Protein AF-A0A6C7WQW4-F1 (afdb_monomer_lite)

Foldseek 3Di:
DVVCVVCVVVVVVVVVVVVVVVVVVVQVVQFDDDPQKTKGFLDLVSVQVLVVVVPDHDDPVVSVVLNVAWDDDPVFWTWHDDDRMIIIHTFDDDPDDDPVLVVVCVVLVPTPRCSRVCVVSVPDSVPDDD

Structure (mmCIF, N/CA/C/O backbone):
data_AF-A0A6C7WQW4-F1
#
_entry.id   AF-A0A6C7WQW4-F1
#
loop_
_atom_site.group_PDB
_atom_site.id
_atom_site.type_symbol
_atom_site.label_atom_id
_atom_site.label_alt_id
_atom_site.label_comp_id
_atom_site.label_asym_id
_atom_site.label_entity_id
_atom_site.label_seq_id
_atom_site.pdbx_PDB_ins_code
_atom_site.Cartn_x
_atom_site.Cartn_y
_atom_site.Cartn_z
_atom_site.occupancy
_atom_site.B_iso_or_equiv
_atom_site.auth_seq_id
_atom_site.auth_comp_id
_atom_site.auth_asym_id
_atom_site.auth_atom_id
_atom_site.pdbx_PDB_model_num
ATOM 1 N N . ASN A 1 1 ? 28.436 -23.253 -37.143 1.00 58.78 1 ASN A N 1
ATOM 2 C CA . ASN A 1 1 ? 27.157 -22.598 -37.499 1.00 58.78 1 ASN A CA 1
ATOM 3 C C . ASN A 1 1 ? 27.408 -21.195 -38.033 1.00 58.78 1 ASN A C 1
ATOM 5 O O . ASN A 1 1 ? 27.624 -20.296 -37.231 1.00 58.78 1 ASN A O 1
ATOM 9 N N . ALA A 1 2 ? 27.382 -21.016 -39.360 1.00 72.00 2 ALA A N 1
ATOM 10 C CA . ALA A 1 2 ? 27.622 -19.729 -40.039 1.00 72.00 2 ALA A CA 1
ATOM 11 C C . ALA A 1 2 ? 26.620 -18.622 -39.641 1.00 72.00 2 ALA A C 1
ATOM 13 O O . ALA A 1 2 ? 26.972 -17.452 -39.533 1.00 72.00 2 ALA A O 1
ATOM 14 N N . PHE A 1 3 ? 25.391 -19.016 -39.302 1.00 72.75 3 PHE A N 1
ATOM 15 C CA . PHE A 1 3 ? 24.341 -18.117 -38.824 1.00 72.75 3 PHE A CA 1
ATOM 16 C C . PHE A 1 3 ? 24.716 -17.373 -37.529 1.00 72.75 3 PHE A C 1
ATOM 18 O O . PHE A 1 3 ? 24.468 -16.180 -37.385 1.00 72.75 3 PHE A O 1
ATOM 25 N N . VAL A 1 4 ? 25.357 -18.057 -36.576 1.00 72.75 4 VAL A N 1
ATOM 26 C CA . VAL A 1 4 ? 25.723 -17.434 -35.293 1.00 72.75 4 VAL A CA 1
ATOM 27 C C . VAL A 1 4 ? 26.867 -16.441 -35.480 1.00 72.75 4 VAL A C 1
ATOM 29 O O . VAL A 1 4 ? 26.877 -15.421 -34.804 1.00 72.75 4 VAL A O 1
ATOM 32 N N . SER A 1 5 ? 27.798 -16.692 -36.406 1.00 74.38 5 SER A N 1
ATOM 33 C CA . SER A 1 5 ? 28.903 -15.771 -36.697 1.00 74.38 5 SER A CA 1
ATOM 34 C C . SER A 1 5 ? 28.454 -14.508 -37.432 1.00 74.38 5 SER A C 1
ATOM 36 O O . SER A 1 5 ? 28.917 -13.427 -37.083 1.00 74.38 5 SER A O 1
ATOM 38 N N . GLU A 1 6 ? 27.535 -14.617 -38.397 1.00 79.44 6 GLU A N 1
ATOM 39 C CA . GLU A 1 6 ? 27.048 -13.461 -39.168 1.00 79.44 6 GLU A CA 1
ATOM 40 C C . GLU A 1 6 ? 26.085 -12.579 -38.364 1.00 79.44 6 GLU A C 1
ATOM 42 O O . GLU A 1 6 ? 26.148 -11.353 -38.437 1.00 79.44 6 GLU A O 1
ATOM 47 N N . PHE A 1 7 ? 25.230 -13.185 -37.536 1.00 80.12 7 PHE A N 1
ATOM 48 C CA . PHE A 1 7 ? 24.194 -12.468 -36.786 1.00 80.12 7 PHE A CA 1
ATOM 49 C C . PHE A 1 7 ? 24.502 -12.331 -35.289 1.00 80.12 7 PHE A C 1
ATOM 51 O O . PHE A 1 7 ? 23.627 -11.943 -34.514 1.00 80.12 7 PHE A O 1
ATOM 58 N N . HIS A 1 8 ? 25.745 -12.598 -34.866 1.00 79.19 8 HIS A N 1
ATOM 59 C CA . HIS A 1 8 ? 26.187 -12.583 -33.464 1.00 79.19 8 HIS A CA 1
ATOM 60 C C . HIS A 1 8 ? 25.728 -11.331 -32.694 1.00 79.19 8 HIS A C 1
ATOM 62 O O . HIS A 1 8 ? 25.200 -11.436 -31.585 1.00 79.19 8 HIS A O 1
ATOM 68 N N . GLN A 1 9 ? 25.892 -10.137 -33.278 1.00 78.62 9 GLN A N 1
ATOM 69 C CA . GLN A 1 9 ? 25.495 -8.884 -32.624 1.00 78.62 9 GLN A CA 1
ATOM 70 C C . GLN A 1 9 ? 23.976 -8.754 -32.459 1.00 78.62 9 GLN A C 1
ATOM 72 O O . GLN A 1 9 ? 23.519 -8.302 -31.407 1.00 78.62 9 GLN A O 1
ATOM 77 N N . GLY A 1 10 ? 23.203 -9.149 -33.474 1.00 81.00 10 GLY A N 1
ATOM 78 C CA . GLY A 1 10 ? 21.740 -9.135 -33.424 1.00 81.00 10 GLY A CA 1
ATOM 79 C C . GLY A 1 10 ? 21.214 -10.129 -32.394 1.00 81.00 10 GLY A C 1
ATOM 80 O O . GLY A 1 10 ? 20.424 -9.758 -31.531 1.00 81.00 10 GLY A O 1
ATOM 81 N N . LEU A 1 11 ? 21.755 -11.352 -32.404 1.00 82.19 11 LEU A N 1
ATOM 82 C CA . LEU A 1 11 ? 21.434 -12.395 -31.433 1.00 82.19 11 LEU A CA 1
ATOM 83 C C . LEU A 1 11 ? 21.717 -11.929 -30.005 1.00 82.19 11 LEU A C 1
ATOM 85 O O . LEU A 1 11 ? 20.838 -12.024 -29.154 1.00 82.19 11 LEU A O 1
ATOM 89 N N . LYS A 1 12 ? 22.896 -11.351 -29.741 1.00 84.12 12 LYS A N 1
ATOM 90 C CA . LYS A 1 12 ? 23.243 -10.835 -28.409 1.00 84.12 12 LYS A CA 1
ATOM 91 C C . LYS A 1 12 ? 22.220 -9.812 -27.909 1.00 84.12 12 LYS A C 1
ATOM 93 O O . LYS A 1 12 ? 21.796 -9.907 -26.763 1.00 84.12 12 LYS A O 1
ATOM 98 N N . ARG A 1 13 ? 21.783 -8.879 -28.763 1.00 86.38 13 ARG A N 1
ATOM 99 C CA . ARG A 1 13 ? 20.758 -7.881 -28.407 1.00 86.38 13 ARG A CA 1
ATOM 100 C C . ARG A 1 13 ? 19.404 -8.527 -28.134 1.00 86.38 13 ARG A C 1
ATOM 102 O O . ARG A 1 13 ? 18.801 -8.230 -27.111 1.00 86.38 13 ARG A O 1
ATOM 109 N N . SER A 1 14 ? 18.955 -9.441 -28.991 1.00 86.19 14 SER A N 1
ATOM 110 C CA . SER A 1 14 ? 17.704 -10.178 -28.783 1.00 86.19 14 SER A CA 1
ATOM 111 C C . SER A 1 14 ? 17.713 -10.968 -27.473 1.00 86.19 14 SER A C 1
ATOM 113 O O . SER A 1 14 ? 16.741 -10.909 -26.728 1.00 86.19 14 SER A O 1
ATOM 115 N N . PHE A 1 15 ? 18.818 -11.644 -27.141 1.00 84.88 15 PHE A N 1
ATOM 116 C CA . PHE A 1 15 ? 18.961 -12.334 -25.858 1.00 84.88 15 PHE A CA 1
ATOM 117 C C . PHE A 1 15 ? 18.984 -11.364 -24.670 1.00 84.88 15 PHE A C 1
ATOM 119 O O . PHE A 1 15 ? 18.363 -11.664 -23.655 1.00 84.88 15 PHE A O 1
ATOM 126 N N . SER A 1 16 ? 19.626 -10.196 -24.789 1.00 86.69 16 SER A N 1
ATOM 127 C CA . SER A 1 16 ? 19.563 -9.155 -23.752 1.00 86.69 16 SER A CA 1
ATOM 128 C C . SER A 1 16 ? 18.135 -8.653 -23.529 1.00 86.69 16 SER A C 1
ATOM 130 O O . SER A 1 16 ? 17.705 -8.573 -22.384 1.00 86.69 16 SER A O 1
ATOM 132 N N . TYR A 1 17 ? 17.372 -8.396 -24.595 1.00 84.75 17 TYR A N 1
ATOM 133 C CA . TYR A 1 17 ? 15.972 -7.982 -24.474 1.00 84.75 17 TYR A CA 1
ATOM 134 C C . TYR A 1 17 ? 15.091 -9.069 -23.858 1.00 84.75 17 TYR A C 1
ATOM 136 O O . TYR A 1 17 ? 14.274 -8.768 -22.995 1.00 84.75 17 TYR A O 1
ATOM 144 N N . LEU A 1 18 ? 15.286 -10.334 -24.241 1.00 84.12 18 LEU A N 1
ATOM 145 C CA . LEU A 1 18 ? 14.569 -11.457 -23.633 1.00 84.12 18 LEU A CA 1
ATOM 146 C C . LEU A 1 18 ? 14.906 -11.620 -22.147 1.00 84.12 18 LEU A C 1
ATOM 148 O O . LEU A 1 18 ? 14.036 -12.000 -21.369 1.00 84.12 18 LEU A O 1
ATOM 152 N N . ASP A 1 19 ? 16.145 -11.338 -21.741 1.00 82.00 19 ASP A N 1
ATOM 153 C CA . ASP A 1 19 ? 16.559 -11.402 -20.337 1.00 82.00 19 ASP A CA 1
ATOM 154 C C . ASP A 1 19 ? 15.999 -10.225 -19.519 1.00 82.00 19 ASP A C 1
ATOM 156 O O . ASP A 1 19 ? 15.543 -10.404 -18.390 1.00 82.00 19 ASP A O 1
ATOM 160 N N . GLU A 1 20 ? 15.954 -9.023 -20.097 1.00 80.62 20 GLU A N 1
ATOM 161 C CA . GLU A 1 20 ? 15.279 -7.866 -19.500 1.00 80.62 20 GLU A CA 1
ATOM 162 C C . GLU A 1 20 ? 13.771 -8.088 -19.360 1.00 80.62 20 GLU A C 1
ATOM 164 O O . GLU A 1 20 ? 13.204 -7.808 -18.304 1.00 80.62 20 GLU A O 1
ATOM 169 N N . ASP A 1 21 ? 13.118 -8.617 -20.392 1.00 74.25 21 ASP A N 1
ATOM 170 C CA . ASP A 1 21 ? 11.687 -8.910 -20.349 1.00 74.25 21 ASP A CA 1
ATOM 171 C C . ASP A 1 21 ? 11.370 -10.059 -19.397 1.00 74.25 21 ASP A C 1
ATOM 173 O O . ASP A 1 21 ? 10.393 -9.975 -18.653 1.00 74.25 21 ASP A O 1
ATOM 177 N N . ARG A 1 22 ? 12.226 -11.085 -19.324 1.00 72.00 22 ARG A N 1
ATOM 178 C CA . ARG A 1 22 ? 12.122 -12.143 -18.312 1.00 72.00 22 ARG A CA 1
ATOM 179 C C . ARG A 1 22 ? 12.196 -11.563 -16.898 1.00 72.00 22 ARG A C 1
ATOM 181 O O . ARG A 1 22 ? 11.363 -11.910 -16.067 1.00 72.00 22 ARG A O 1
ATOM 188 N N . LYS A 1 23 ? 13.157 -10.676 -16.616 1.00 68.56 23 LYS A N 1
ATOM 189 C CA . LYS A 1 23 ? 13.285 -10.021 -15.298 1.00 68.56 23 LYS A CA 1
ATOM 190 C C . LYS A 1 23 ? 12.048 -9.199 -14.959 1.00 68.56 23 LYS A C 1
ATOM 192 O O . LYS A 1 23 ? 11.507 -9.354 -13.870 1.00 68.56 23 LYS A O 1
ATOM 197 N N . LYS A 1 24 ? 11.551 -8.409 -15.917 1.00 64.12 24 LYS A N 1
ATOM 198 C CA . LYS A 1 24 ? 10.294 -7.673 -15.751 1.00 64.12 24 LYS A CA 1
ATOM 199 C C . LYS A 1 24 ? 9.155 -8.629 -15.430 1.00 64.12 24 LYS A C 1
ATOM 201 O O . LYS A 1 24 ? 8.449 -8.346 -14.482 1.00 64.12 24 LYS A O 1
ATOM 206 N N . LEU A 1 25 ? 8.999 -9.741 -16.162 1.00 62.28 25 LEU A N 1
ATOM 207 C CA . LEU A 1 25 ? 7.971 -10.774 -15.943 1.00 62.28 25 LEU A CA 1
ATOM 208 C C . LEU A 1 25 ? 8.001 -11.360 -14.522 1.00 62.28 25 LEU A C 1
ATOM 210 O O . LEU A 1 25 ? 6.949 -11.448 -13.895 1.00 62.28 25 LEU A O 1
ATOM 214 N N . TYR A 1 26 ? 9.181 -11.670 -13.979 1.00 58.94 26 TYR A N 1
ATOM 215 C CA . TYR A 1 26 ? 9.318 -12.110 -12.582 1.00 58.94 26 TYR A CA 1
ATOM 216 C C . TYR A 1 26 ? 8.900 -11.035 -11.571 1.00 58.94 26 TYR A C 1
ATOM 218 O O . TYR A 1 26 ? 8.336 -11.365 -10.529 1.00 58.94 26 TYR A O 1
ATOM 226 N N . ASP A 1 27 ? 9.076 -9.749 -11.890 1.00 56.88 27 ASP A N 1
ATOM 227 C CA . ASP A 1 27 ? 8.549 -8.672 -11.051 1.00 56.88 27 ASP A CA 1
ATOM 228 C C . ASP A 1 27 ? 7.006 -8.677 -10.992 1.00 56.88 27 ASP A C 1
ATOM 230 O O . ASP A 1 27 ? 6.431 -8.244 -9.991 1.00 56.88 27 ASP A O 1
ATOM 234 N N . PHE A 1 28 ? 6.301 -9.219 -12.001 1.00 53.72 28 PHE A N 1
ATOM 235 C CA . PHE A 1 28 ? 4.831 -9.292 -11.994 1.00 53.72 28 PHE A CA 1
ATOM 236 C C . PHE A 1 28 ? 4.278 -10.289 -10.968 1.00 53.72 28 PHE A C 1
ATOM 238 O O . PHE A 1 28 ? 3.167 -10.050 -10.493 1.00 53.72 28 PHE A O 1
ATOM 245 N N . GLU A 1 29 ? 5.017 -11.347 -10.613 1.00 61.09 29 GLU A N 1
ATOM 246 C CA . GLU A 1 29 ? 4.612 -12.333 -9.592 1.00 61.09 29 GLU A CA 1
ATOM 247 C C . GLU A 1 29 ? 4.812 -11.830 -8.153 1.00 61.09 29 GLU A C 1
ATOM 249 O O . GLU A 1 29 ? 4.351 -12.448 -7.194 1.00 61.09 29 GLU A 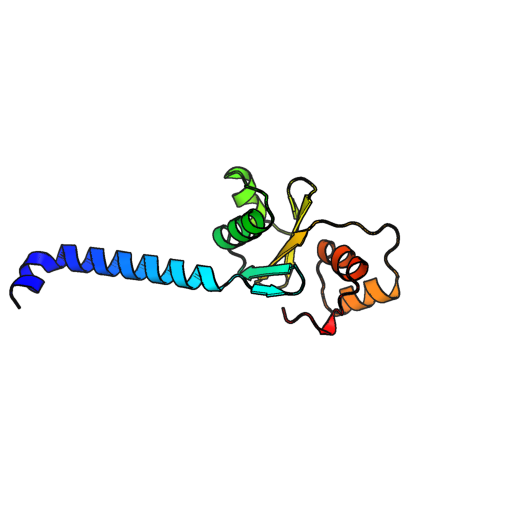O 1
ATOM 254 N N . ASN A 1 30 ? 5.454 -10.673 -7.976 1.00 75.44 30 ASN A N 1
ATOM 255 C CA . ASN A 1 30 ? 5.805 -10.156 -6.656 1.00 75.44 30 ASN A CA 1
ATOM 256 C C . ASN A 1 30 ? 4.673 -9.393 -5.944 1.00 75.44 30 ASN A C 1
ATOM 258 O O . ASN A 1 30 ? 4.892 -8.908 -4.833 1.00 75.44 30 ASN A O 1
ATOM 262 N N . ILE A 1 31 ? 3.483 -9.262 -6.546 1.00 87.19 31 ILE A N 1
ATOM 263 C CA . ILE A 1 31 ? 2.315 -8.669 -5.874 1.00 87.19 31 ILE A CA 1
ATOM 264 C C . ILE A 1 31 ? 1.451 -9.791 -5.295 1.00 87.19 31 ILE A C 1
ATOM 266 O O . ILE A 1 31 ? 0.804 -10.530 -6.033 1.00 87.19 31 ILE A O 1
ATOM 270 N N . LYS A 1 32 ? 1.416 -9.892 -3.967 1.00 88.62 32 LYS A N 1
ATOM 271 C CA . LYS A 1 32 ? 0.564 -10.824 -3.219 1.00 88.62 32 LYS A CA 1
ATOM 272 C C . LYS A 1 32 ? -0.681 -10.103 -2.728 1.00 88.62 32 LYS A C 1
ATOM 274 O O . LYS A 1 32 ? -0.580 -8.979 -2.248 1.00 88.62 32 LYS A O 1
ATOM 279 N N . GLU A 1 33 ? -1.837 -10.751 -2.795 1.00 89.94 33 GLU A N 1
ATOM 280 C CA . GLU A 1 33 ? -3.065 -10.242 -2.183 1.00 89.94 33 GLU A CA 1
ATOM 281 C C . GLU A 1 33 ? -3.437 -11.085 -0.964 1.00 89.94 33 GLU A C 1
ATOM 283 O O . GLU A 1 33 ? -3.591 -12.301 -1.068 1.00 89.94 33 GLU A O 1
ATOM 288 N N . ILE A 1 34 ? -3.573 -10.443 0.197 1.00 87.81 34 ILE A N 1
ATOM 289 C CA . ILE A 1 34 ? -3.987 -11.089 1.446 1.00 87.81 34 ILE A CA 1
ATOM 290 C C . ILE A 1 34 ? -5.062 -10.221 2.088 1.00 87.81 34 ILE A C 1
ATOM 292 O O . ILE A 1 34 ? -4.784 -9.096 2.489 1.00 87.81 34 ILE A O 1
ATOM 296 N N . GLN A 1 35 ? -6.289 -10.742 2.191 1.00 87.31 35 GLN A N 1
ATOM 297 C CA . GLN A 1 35 ? -7.411 -10.068 2.867 1.00 87.31 35 GLN A CA 1
ATOM 298 C C . GLN A 1 35 ? -7.624 -8.617 2.386 1.00 87.31 35 GLN A C 1
ATOM 300 O O . GLN A 1 35 ? -7.807 -7.699 3.178 1.00 87.31 35 GLN A O 1
ATOM 305 N N . GLY A 1 36 ? -7.533 -8.400 1.069 1.00 87.50 36 GLY A N 1
ATOM 306 C CA . GLY A 1 36 ? -7.688 -7.082 0.449 1.00 87.50 36 GLY A CA 1
ATOM 307 C C . GLY A 1 36 ? -6.447 -6.182 0.507 1.00 87.50 36 GLY A C 1
ATOM 308 O O . GLY A 1 36 ? -6.467 -5.101 -0.087 1.00 87.50 36 GLY A O 1
ATOM 309 N N . LEU A 1 37 ? -5.358 -6.619 1.143 1.00 92.31 37 LEU A N 1
ATOM 310 C CA . LEU A 1 37 ? -4.062 -5.942 1.146 1.00 92.31 37 LEU A CA 1
ATOM 311 C C . LEU A 1 37 ? -3.221 -6.420 -0.038 1.00 92.31 37 LEU A C 1
ATOM 313 O O . LEU A 1 37 ? -2.939 -7.612 -0.150 1.00 92.31 37 LEU A O 1
ATOM 317 N N . LEU A 1 38 ? -2.772 -5.497 -0.888 1.00 93.12 38 LEU A N 1
ATOM 318 C CA . LEU A 1 38 ? -1.792 -5.795 -1.930 1.00 93.12 38 LEU A CA 1
ATOM 319 C C . LEU A 1 38 ? -0.389 -5.533 -1.391 1.00 93.12 38 LEU A C 1
ATOM 321 O O . LEU A 1 38 ? -0.040 -4.395 -1.082 1.00 93.12 38 LEU A O 1
ATOM 325 N N . ILE A 1 39 ? 0.412 -6.583 -1.286 1.00 91.88 39 ILE A N 1
ATOM 326 C CA . ILE A 1 39 ? 1.762 -6.562 -0.733 1.00 91.88 39 ILE A CA 1
ATOM 327 C C . ILE A 1 39 ? 2.747 -6.774 -1.871 1.00 91.88 39 ILE A C 1
ATOM 329 O O . ILE A 1 39 ? 2.637 -7.735 -2.628 1.00 91.88 39 ILE A O 1
ATOM 333 N N . CYS A 1 40 ? 3.725 -5.888 -1.988 1.00 90.88 40 CYS A N 1
ATOM 334 C CA . CYS A 1 40 ? 4.786 -6.007 -2.978 1.00 90.88 40 CYS A CA 1
ATOM 335 C C . CYS A 1 40 ? 6.111 -5.468 -2.428 1.00 90.88 40 CYS A C 1
ATOM 337 O O . CYS A 1 40 ? 6.108 -4.733 -1.441 1.00 90.88 40 CYS A O 1
ATOM 339 N N . PRO A 1 41 ? 7.259 -5.808 -3.031 1.00 89.50 41 PRO A N 1
ATOM 340 C CA . PRO A 1 41 ? 8.529 -5.169 -2.712 1.00 89.50 41 PRO A CA 1
ATOM 341 C C . PRO A 1 41 ? 8.460 -3.646 -2.868 1.00 89.50 41 PRO A C 1
ATOM 343 O O . PRO A 1 41 ? 7.699 -3.129 -3.691 1.00 89.50 41 PRO A O 1
ATOM 346 N N . LYS A 1 42 ? 9.299 -2.919 -2.121 1.00 89.00 42 LYS A N 1
ATOM 347 C CA . LYS A 1 42 ? 9.453 -1.462 -2.241 1.00 89.00 42 LYS A CA 1
ATOM 348 C C . LYS A 1 42 ? 10.067 -1.067 -3.594 1.00 89.00 42 LYS A C 1
ATOM 350 O O . LYS A 1 42 ? 11.243 -0.739 -3.706 1.00 89.00 42 LYS A O 1
ATOM 355 N N . ASN A 1 43 ? 9.243 -1.078 -4.636 1.00 88.06 43 ASN A N 1
ATOM 356 C CA . ASN A 1 43 ? 9.600 -0.730 -6.006 1.00 88.06 43 ASN A CA 1
ATOM 357 C C . ASN A 1 43 ? 8.514 0.175 -6.601 1.00 88.06 43 ASN A C 1
ATOM 359 O O . ASN A 1 43 ? 7.332 -0.160 -6.557 1.00 88.06 43 ASN A O 1
ATOM 363 N N . GLU A 1 44 ? 8.908 1.310 -7.185 1.00 89.56 44 GLU A N 1
ATOM 364 C CA . GLU A 1 44 ? 7.982 2.304 -7.748 1.00 89.56 44 GLU A CA 1
ATOM 365 C C . GLU A 1 44 ? 6.969 1.686 -8.723 1.00 89.56 44 GLU A C 1
ATOM 367 O O . GLU A 1 44 ? 5.773 1.968 -8.639 1.00 89.56 44 GLU A O 1
ATOM 372 N N . SER A 1 45 ? 7.431 0.815 -9.624 1.00 87.38 45 SER A N 1
ATOM 373 C CA . SER A 1 45 ? 6.594 0.224 -10.672 1.00 87.38 45 SER A CA 1
ATOM 374 C C . SER A 1 45 ? 5.57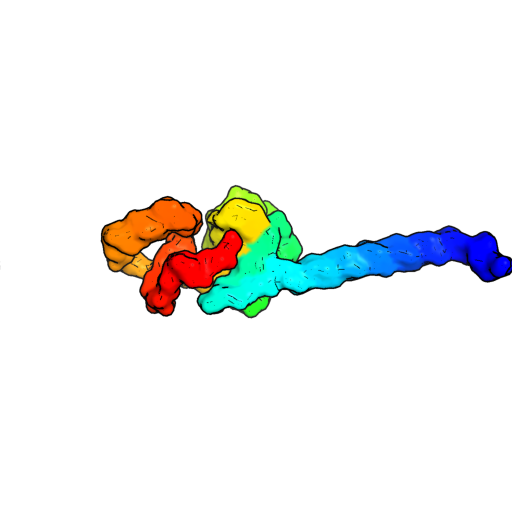0 -0.753 -10.101 1.00 87.38 45 SER A C 1
ATOM 376 O O . SER A 1 45 ? 4.409 -0.743 -10.518 1.00 87.38 45 SER A O 1
ATOM 378 N N . LEU A 1 46 ? 5.974 -1.563 -9.117 1.00 89.62 46 LEU A N 1
ATOM 379 C CA . LEU A 1 46 ? 5.084 -2.521 -8.455 1.00 89.62 46 LEU A CA 1
ATOM 380 C C . LEU A 1 46 ? 4.041 -1.818 -7.600 1.00 89.62 46 LEU A C 1
ATOM 382 O O . LEU A 1 46 ? 2.859 -2.141 -7.691 1.00 89.62 46 LEU A O 1
ATOM 386 N N . ILE A 1 47 ? 4.452 -0.795 -6.853 1.00 91.62 47 ILE A N 1
ATOM 387 C CA . ILE A 1 47 ? 3.544 0.001 -6.028 1.00 91.62 47 ILE A CA 1
ATOM 388 C C . ILE A 1 47 ? 2.542 0.740 -6.911 1.00 91.62 47 ILE A C 1
ATOM 390 O O . ILE A 1 47 ? 1.339 0.661 -6.676 1.00 91.62 47 ILE A O 1
ATOM 394 N N . ALA A 1 48 ? 3.006 1.416 -7.967 1.00 91.06 48 ALA A N 1
ATOM 395 C CA . ALA A 1 48 ? 2.119 2.111 -8.896 1.00 91.06 48 ALA A CA 1
ATOM 396 C C . ALA A 1 48 ? 1.115 1.151 -9.552 1.00 91.06 48 ALA A C 1
ATOM 398 O O . ALA A 1 48 ? -0.037 1.520 -9.787 1.00 91.06 48 ALA A O 1
ATOM 399 N N . ARG A 1 49 ? 1.527 -0.093 -9.816 1.00 89.31 49 ARG A N 1
ATOM 400 C CA . ARG A 1 49 ? 0.641 -1.136 -10.330 1.00 89.31 49 ARG A CA 1
ATOM 401 C C . ARG A 1 49 ? -0.356 -1.627 -9.281 1.00 89.31 49 ARG A C 1
ATOM 403 O O . ARG A 1 49 ? -1.531 -1.731 -9.614 1.00 89.31 49 ARG A O 1
ATOM 410 N N . ALA A 1 50 ? 0.065 -1.872 -8.043 1.00 92.12 50 ALA A N 1
ATOM 411 C CA . ALA A 1 50 ? -0.832 -2.247 -6.949 1.00 92.12 50 ALA A CA 1
ATOM 412 C C . ALA A 1 50 ? -1.898 -1.161 -6.701 1.00 92.12 50 ALA A C 1
ATOM 414 O O . ALA A 1 50 ? -3.086 -1.455 -6.596 1.00 92.12 50 ALA A O 1
ATOM 415 N N . VAL A 1 51 ? -1.502 0.114 -6.726 1.00 92.75 51 VAL A N 1
ATOM 416 C CA . VAL A 1 51 ? -2.430 1.255 -6.638 1.00 92.75 51 VAL A CA 1
ATOM 417 C C . VAL A 1 51 ? -3.396 1.283 -7.829 1.00 92.75 51 VAL A C 1
ATOM 419 O O . VAL A 1 51 ? -4.597 1.491 -7.648 1.00 92.75 51 VAL A O 1
ATOM 422 N N . LYS A 1 52 ? -2.905 0.989 -9.041 1.00 91.81 52 LYS A N 1
ATOM 423 C CA . LYS A 1 52 ? -3.747 0.859 -10.239 1.00 91.81 52 LYS A CA 1
ATOM 424 C C . LYS A 1 52 ? -4.756 -0.286 -10.120 1.00 91.81 52 LYS A C 1
ATOM 426 O O . LYS A 1 52 ? -5.896 -0.110 -10.538 1.00 91.81 52 LYS A O 1
ATOM 431 N N . MET A 1 53 ? -4.371 -1.425 -9.541 1.00 90.31 53 MET A N 1
ATOM 432 C CA . MET A 1 53 ? -5.277 -2.557 -9.291 1.00 90.31 53 MET A CA 1
ATOM 433 C C . MET A 1 53 ? -6.406 -2.188 -8.321 1.00 90.31 53 MET A C 1
ATOM 435 O O . MET A 1 53 ? -7.525 -2.653 -8.494 1.00 90.31 53 MET A O 1
ATOM 439 N N . LYS A 1 54 ? -6.146 -1.287 -7.365 1.00 89.50 54 LYS A N 1
ATOM 440 C CA . LYS A 1 54 ? -7.161 -0.695 -6.475 1.00 89.50 54 LYS A CA 1
ATOM 441 C C . LYS A 1 54 ? -7.941 0.475 -7.101 1.00 89.50 54 LYS A C 1
ATOM 443 O O . LYS A 1 54 ? -8.721 1.128 -6.417 1.00 89.50 54 LYS A O 1
ATOM 448 N N . GLY A 1 55 ? -7.760 0.744 -8.397 1.00 89.44 55 GLY A N 1
ATOM 449 C CA . GLY A 1 55 ? -8.601 1.674 -9.156 1.00 89.44 55 GLY A CA 1
ATOM 450 C C . GLY A 1 55 ? -8.122 3.128 -9.209 1.00 89.44 55 GLY A C 1
ATOM 451 O O . GLY A 1 55 ? -8.892 3.992 -9.627 1.00 89.44 55 GLY A O 1
ATOM 452 N N . LEU A 1 56 ? -6.872 3.430 -8.832 1.00 90.25 56 LEU A N 1
ATOM 453 C CA . LEU A 1 56 ? -6.306 4.781 -8.955 1.00 90.25 56 LEU A CA 1
ATOM 454 C C . LEU A 1 56 ? -5.105 4.806 -9.900 1.00 90.25 56 LEU A C 1
ATOM 456 O O . LEU A 1 56 ? -4.136 4.069 -9.733 1.00 90.25 56 LEU A O 1
ATOM 460 N N . LEU A 1 57 ? -5.132 5.713 -10.875 1.00 90.31 57 LEU A N 1
ATOM 461 C CA . LEU A 1 57 ? -3.997 5.947 -11.760 1.00 90.31 57 LEU A CA 1
ATOM 462 C C . LEU A 1 57 ? -3.152 7.116 -11.245 1.00 90.31 57 LEU A C 1
ATOM 464 O O . LEU A 1 57 ? -3.646 8.232 -11.108 1.00 90.31 57 LEU A O 1
ATOM 468 N N . LEU A 1 58 ? -1.870 6.857 -10.989 1.00 88.12 58 LEU A N 1
ATOM 469 C CA . LEU A 1 58 ? -0.927 7.866 -10.503 1.00 88.12 58 LEU A CA 1
ATOM 470 C C . LEU A 1 58 ? -0.228 8.606 -11.642 1.00 88.12 58 LEU A C 1
ATOM 472 O O . LEU A 1 58 ? 0.232 7.981 -12.607 1.00 88.12 58 LEU A O 1
ATOM 476 N N . SER A 1 59 ? -0.068 9.919 -11.470 1.00 86.88 59 SER A N 1
ATOM 477 C CA . SER A 1 59 ? 0.783 10.752 -12.321 1.00 86.88 59 SER A CA 1
ATOM 478 C C . SER A 1 59 ? 2.267 10.470 -12.074 1.00 86.88 59 SER A C 1
ATOM 480 O O . SER A 1 59 ? 2.663 9.977 -11.016 1.00 86.88 59 SER A O 1
ATOM 482 N N . THR A 1 60 ? 3.123 10.825 -13.032 1.00 84.50 60 THR A N 1
ATOM 483 C CA . THR A 1 60 ? 4.580 10.651 -12.911 1.00 84.50 60 THR A CA 1
ATOM 484 C C . THR A 1 60 ? 5.161 11.366 -11.688 1.00 84.50 60 THR A C 1
ATOM 486 O O . THR A 1 60 ? 6.072 10.848 -11.049 1.00 84.50 60 THR A O 1
ATOM 489 N N . ALA A 1 61 ? 4.620 12.534 -11.331 1.00 85.06 61 ALA A N 1
ATOM 490 C CA . ALA A 1 61 ? 5.050 13.264 -10.141 1.00 85.06 61 ALA A CA 1
ATOM 491 C C . ALA A 1 61 ? 4.707 12.492 -8.857 1.00 85.06 61 ALA A C 1
ATOM 493 O O . ALA A 1 61 ? 5.577 12.305 -8.012 1.00 85.06 61 ALA A O 1
ATOM 494 N N . GLN A 1 62 ? 3.482 11.963 -8.757 1.00 86.06 62 GLN A N 1
ATOM 495 C CA . GLN A 1 62 ? 3.027 11.189 -7.597 1.00 86.06 62 GLN A CA 1
ATOM 496 C C . GLN A 1 62 ? 3.824 9.896 -7.416 1.00 86.06 62 GLN A C 1
ATOM 498 O O . GLN A 1 62 ? 4.112 9.509 -6.287 1.00 86.06 62 GLN A O 1
ATOM 503 N N . ARG A 1 63 ? 4.231 9.241 -8.512 1.00 87.00 63 ARG A N 1
ATOM 504 C CA . ARG A 1 63 ? 5.029 8.009 -8.431 1.00 87.00 63 ARG A CA 1
ATOM 505 C C . ARG A 1 63 ? 6.367 8.211 -7.725 1.00 87.00 63 ARG A C 1
ATOM 507 O O . ARG A 1 63 ? 6.723 7.405 -6.871 1.00 87.00 63 ARG A O 1
ATOM 514 N N . LYS A 1 64 ? 7.050 9.327 -7.997 1.00 83.06 64 LYS A N 1
ATOM 515 C CA . LYS A 1 64 ? 8.300 9.685 -7.306 1.00 83.06 64 LYS A CA 1
ATOM 516 C C . LYS A 1 64 ? 8.101 9.914 -5.809 1.00 83.06 64 LYS A C 1
ATOM 518 O O . LYS A 1 64 ? 9.035 9.742 -5.030 1.00 83.06 64 LYS A O 1
ATOM 523 N N . GLU A 1 65 ? 6.904 10.320 -5.398 1.00 84.56 65 GLU A N 1
ATOM 524 C CA . GLU A 1 65 ? 6.590 10.548 -3.989 1.00 84.56 65 GLU A CA 1
ATOM 525 C C . GLU A 1 65 ? 6.262 9.267 -3.230 1.00 84.56 65 GLU A C 1
ATOM 527 O O . GLU A 1 65 ? 6.518 9.225 -2.029 1.00 84.56 65 GLU A O 1
ATOM 532 N N . LEU A 1 66 ? 5.798 8.213 -3.914 1.00 85.62 66 LEU A N 1
ATOM 533 C CA . LEU A 1 66 ? 5.465 6.932 -3.281 1.00 85.62 66 LEU A CA 1
ATOM 534 C C . LEU A 1 66 ? 6.627 6.396 -2.443 1.00 85.62 66 LEU A C 1
ATOM 536 O O . LEU A 1 66 ? 6.431 5.985 -1.308 1.00 85.62 66 LEU A O 1
ATOM 540 N N . LEU A 1 67 ? 7.853 6.465 -2.968 1.00 83.56 67 LEU A N 1
ATOM 541 C CA . LEU A 1 67 ? 9.037 5.895 -2.320 1.00 83.56 67 LEU A CA 1
ATOM 542 C C . LEU A 1 67 ? 9.492 6.638 -1.053 1.00 83.56 67 LEU A C 1
ATOM 544 O O . LEU A 1 67 ? 10.326 6.104 -0.312 1.00 83.56 67 LEU A O 1
ATOM 548 N N . LYS A 1 68 ? 8.970 7.846 -0.797 1.00 85.12 68 LYS A N 1
ATOM 549 C CA . LYS A 1 68 ? 9.380 8.681 0.342 1.00 85.12 68 LYS A CA 1
ATOM 550 C C . LYS A 1 68 ? 8.858 8.145 1.676 1.00 85.12 68 LYS A C 1
ATOM 552 O O . LYS A 1 68 ? 9.527 8.329 2.690 1.00 85.12 68 LYS A O 1
ATOM 557 N N . GLY A 1 69 ? 7.704 7.477 1.690 1.00 87.69 69 GLY A N 1
ATOM 558 C CA . GLY A 1 69 ? 7.136 6.901 2.908 1.00 87.69 69 GLY A CA 1
ATOM 559 C C . GLY A 1 69 ? 5.626 6.683 2.849 1.00 87.69 69 GLY A C 1
ATOM 560 O O . GLY A 1 69 ? 5.005 6.774 1.791 1.00 87.69 69 GLY A O 1
ATOM 561 N N . ASP A 1 70 ? 5.054 6.385 4.014 1.00 91.38 70 ASP A N 1
ATOM 562 C CA . ASP A 1 70 ? 3.622 6.142 4.192 1.00 91.38 70 ASP A CA 1
ATOM 563 C C . ASP A 1 70 ? 2.794 7.347 3.721 1.00 91.38 70 ASP A C 1
ATOM 565 O O . ASP A 1 70 ? 3.018 8.480 4.155 1.00 91.38 70 ASP A O 1
ATOM 569 N N . CYS A 1 71 ? 1.806 7.113 2.858 1.00 92.62 71 CYS A N 1
ATOM 570 C CA . CYS A 1 71 ? 0.968 8.181 2.323 1.00 92.62 71 CYS A CA 1
ATOM 571 C C . CYS A 1 71 ? -0.455 7.714 2.002 1.00 92.62 71 CYS A C 1
ATOM 573 O O . CYS A 1 71 ? -0.744 6.523 1.885 1.00 92.62 71 CYS A O 1
ATOM 575 N N . VAL A 1 72 ? -1.360 8.684 1.865 1.00 92.25 72 VAL A N 1
ATOM 576 C CA . VAL A 1 72 ? -2.736 8.463 1.413 1.00 92.25 72 VAL A CA 1
ATOM 577 C C . VAL A 1 72 ? -2.909 9.140 0.059 1.00 92.25 72 VAL A C 1
ATOM 579 O O . VAL A 1 72 ? -2.717 10.346 -0.085 1.00 92.25 72 VAL A O 1
ATOM 582 N N . LEU A 1 73 ? -3.276 8.350 -0.939 1.00 90.62 73 LEU A N 1
ATOM 583 C CA . LEU A 1 73 ? -3.404 8.719 -2.337 1.00 90.62 73 LEU A CA 1
ATOM 584 C C . LEU A 1 73 ? -4.872 9.010 -2.654 1.00 90.62 73 LEU A C 1
ATOM 586 O O . LEU A 1 73 ? -5.749 8.151 -2.521 1.00 90.62 73 LEU A O 1
ATOM 590 N N . GLY A 1 74 ? -5.146 10.258 -3.045 1.00 84.25 74 GLY A N 1
ATOM 591 C CA . GLY A 1 74 ? -6.483 10.709 -3.446 1.00 84.25 74 GLY A CA 1
ATOM 592 C C . GLY A 1 74 ? -7.561 10.562 -2.365 1.00 84.25 74 GLY A C 1
ATOM 593 O O . GLY A 1 74 ? -8.737 10.490 -2.704 1.00 84.25 74 GLY A O 1
ATOM 594 N N . GLY A 1 75 ? -7.172 10.444 -1.088 1.00 87.69 75 GLY A N 1
ATOM 595 C CA . GLY A 1 75 ? -8.089 10.212 0.035 1.00 87.69 75 GLY A CA 1
ATOM 596 C C . GLY A 1 75 ? -8.778 8.842 0.041 1.00 87.69 75 GLY A C 1
ATOM 597 O O . GLY A 1 75 ? -9.653 8.627 0.871 1.00 87.69 75 GLY A O 1
ATOM 598 N N . LYS A 1 76 ? -8.412 7.933 -0.874 1.00 90.88 76 LYS A N 1
ATOM 599 C CA . LYS A 1 76 ? -9.100 6.647 -1.086 1.00 90.88 76 LYS A CA 1
ATOM 600 C C . LYS A 1 76 ? -8.204 5.435 -0.896 1.00 90.88 76 LYS A C 1
ATOM 602 O O . LYS A 1 76 ? -8.689 4.391 -0.487 1.00 90.88 76 LYS A O 1
ATOM 607 N N . ILE A 1 77 ? -6.918 5.552 -1.211 1.00 93.62 77 ILE A N 1
ATOM 608 C CA . ILE A 1 77 ? -5.972 4.433 -1.151 1.00 93.62 77 ILE A CA 1
ATOM 609 C C . ILE A 1 77 ? -4.844 4.819 -0.216 1.00 93.62 77 ILE A C 1
ATOM 611 O O . ILE A 1 77 ? -4.284 5.903 -0.339 1.00 93.62 77 ILE A O 1
ATOM 615 N N . ALA A 1 78 ? -4.494 3.941 0.708 1.00 94.62 78 ALA A N 1
ATOM 616 C CA . ALA A 1 78 ? -3.337 4.104 1.563 1.00 94.62 78 ALA A CA 1
ATOM 617 C C . ALA A 1 78 ? -2.191 3.217 1.085 1.00 94.62 78 ALA A C 1
ATOM 619 O O . ALA A 1 78 ? -2.383 2.078 0.656 1.00 94.62 78 ALA A O 1
ATOM 620 N N . LEU A 1 79 ? -0.991 3.771 1.189 1.00 94.69 79 LEU A N 1
ATOM 621 C CA . LEU A 1 79 ? 0.271 3.080 1.029 1.00 94.69 79 LEU A CA 1
ATOM 622 C C . LEU A 1 79 ? 0.995 3.137 2.368 1.00 94.69 79 LEU A C 1
ATOM 624 O O . LEU A 1 79 ? 1.209 4.217 2.920 1.00 94.69 79 LEU A O 1
ATOM 628 N N . ALA A 1 80 ? 1.384 1.976 2.874 1.00 94.62 80 ALA A N 1
ATOM 629 C CA . ALA A 1 80 ? 2.198 1.872 4.070 1.00 94.62 80 ALA A CA 1
ATOM 630 C C . ALA A 1 80 ? 3.366 0.915 3.853 1.00 94.62 80 ALA A C 1
ATOM 632 O O . ALA A 1 80 ? 3.257 -0.044 3.090 1.00 94.62 80 ALA A O 1
ATOM 633 N N . TYR A 1 81 ? 4.466 1.157 4.553 1.00 92.62 81 TYR A N 1
ATOM 634 C CA . TYR A 1 81 ? 5.660 0.331 4.469 1.00 92.62 81 TYR A CA 1
ATOM 635 C C . TYR A 1 81 ? 5.870 -0.482 5.735 1.00 92.62 81 TYR A C 1
ATOM 637 O O . TYR A 1 81 ? 5.781 0.030 6.851 1.00 92.62 81 TYR A O 1
ATOM 645 N N . LYS A 1 82 ? 6.212 -1.757 5.560 1.00 89.88 82 LYS A N 1
ATOM 646 C CA . LYS A 1 82 ? 6.696 -2.618 6.636 1.00 89.88 82 LYS A CA 1
ATOM 647 C C . LYS A 1 82 ? 7.932 -3.353 6.138 1.00 89.88 82 LYS A C 1
ATOM 649 O O . LYS A 1 82 ? 7.850 -4.126 5.190 1.00 89.88 82 LYS A O 1
ATOM 654 N N . ASN A 1 83 ? 9.073 -3.116 6.785 1.00 86.75 83 ASN A N 1
ATOM 655 C CA . ASN A 1 83 ? 10.374 -3.609 6.324 1.00 86.75 83 ASN A CA 1
ATOM 656 C C . ASN A 1 83 ? 10.611 -3.199 4.849 1.00 86.75 83 ASN A C 1
ATOM 658 O O . ASN A 1 83 ? 10.397 -2.039 4.499 1.00 86.75 83 ASN A O 1
ATOM 662 N N . GLU A 1 84 ? 10.986 -4.144 3.985 1.00 86.88 84 GLU A N 1
ATOM 663 C CA . GLU A 1 84 ? 11.221 -3.931 2.546 1.00 86.88 84 GLU A CA 1
ATOM 664 C C . GLU A 1 84 ? 9.961 -4.098 1.675 1.00 86.88 84 GLU A C 1
ATOM 666 O O . GLU A 1 84 ? 10.039 -4.163 0.444 1.00 86.88 84 GLU A O 1
ATOM 671 N N . GLN A 1 85 ? 8.783 -4.173 2.298 1.00 89.94 85 GLN A N 1
ATOM 672 C CA . GLN A 1 85 ? 7.511 -4.354 1.609 1.00 89.94 85 GLN A CA 1
ATOM 673 C C . GLN A 1 85 ? 6.638 -3.103 1.674 1.00 89.94 85 GLN A C 1
ATOM 675 O O . GLN A 1 85 ? 6.557 -2.401 2.685 1.00 89.94 85 GLN A O 1
ATOM 680 N N . ALA A 1 86 ? 5.948 -2.863 0.569 1.00 92.75 86 ALA A N 1
ATOM 681 C CA . ALA A 1 86 ? 4.887 -1.896 0.398 1.00 92.75 86 ALA A CA 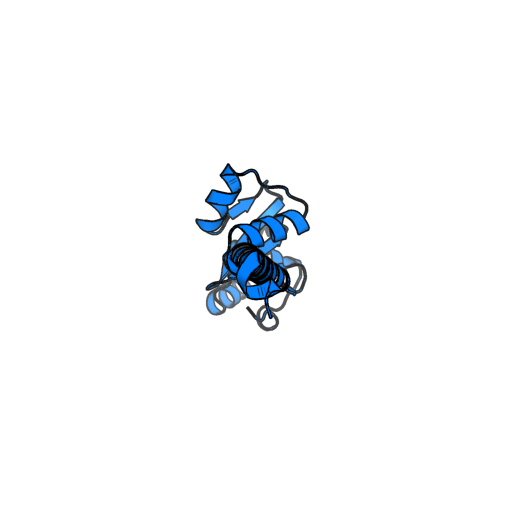1
ATOM 682 C C . ALA A 1 86 ? 3.531 -2.599 0.472 1.00 92.75 86 ALA A C 1
ATOM 684 O O . ALA A 1 86 ? 3.315 -3.622 -0.179 1.00 92.75 86 ALA A O 1
ATOM 685 N N . ILE A 1 87 ? 2.615 -2.018 1.236 1.00 94.38 87 ILE A N 1
ATOM 686 C CA . ILE A 1 87 ? 1.266 -2.523 1.465 1.00 94.38 87 ILE A CA 1
ATOM 687 C C . ILE A 1 87 ? 0.294 -1.466 0.949 1.00 94.38 87 ILE A C 1
ATOM 689 O O . ILE A 1 87 ? 0.265 -0.341 1.455 1.00 94.38 87 ILE A O 1
ATOM 693 N N . VAL A 1 88 ? -0.493 -1.826 -0.059 1.00 94.75 88 VAL A N 1
ATOM 694 C CA . VAL A 1 88 ? -1.485 -0.965 -0.704 1.00 94.75 88 VAL A CA 1
ATOM 695 C C . VAL A 1 88 ? -2.882 -1.477 -0.378 1.00 94.75 88 VAL A C 1
ATOM 697 O O . VAL A 1 88 ? -3.197 -2.645 -0.607 1.00 94.75 88 VAL A O 1
ATOM 700 N N . PHE A 1 89 ? -3.722 -0.600 0.163 1.00 94.88 89 PHE A N 1
ATOM 701 C CA . PHE A 1 89 ? -5.050 -0.949 0.664 1.00 94.88 89 PHE A CA 1
ATOM 702 C C . PHE A 1 89 ? -6.000 0.246 0.593 1.00 94.88 89 PHE A C 1
ATOM 704 O O . PHE A 1 89 ? -5.582 1.380 0.353 1.00 94.88 89 PHE A O 1
ATOM 711 N N . GLU A 1 90 ? -7.293 -0.004 0.772 1.00 94.06 90 GLU A N 1
ATOM 712 C CA . GLU A 1 90 ? -8.289 1.064 0.826 1.00 94.06 90 GLU A CA 1
ATOM 713 C C . GLU A 1 90 ? -8.110 1.877 2.108 1.00 94.06 90 GLU A C 1
ATOM 715 O O . GLU A 1 90 ? -7.944 1.338 3.203 1.00 94.06 90 GLU A O 1
ATOM 720 N N . TYR A 1 91 ? -8.073 3.199 1.965 1.00 94.38 91 TYR A N 1
ATOM 721 C CA . TYR A 1 91 ? -7.860 4.078 3.097 1.00 94.38 91 TYR A CA 1
ATOM 722 C C . TYR A 1 91 ? -9.127 4.156 3.935 1.00 94.38 91 TYR A C 1
ATOM 724 O O . TYR A 1 91 ? -10.145 4.700 3.513 1.00 94.38 91 TYR A O 1
ATOM 732 N N . GLU A 1 92 ? -9.016 3.669 5.161 1.00 92.50 92 GLU A N 1
ATOM 733 C CA . GLU A 1 92 ? -10.089 3.718 6.134 1.00 92.50 92 GLU A CA 1
ATOM 734 C C . GLU A 1 92 ? -9.657 4.459 7.390 1.00 92.50 92 GLU A C 1
ATOM 736 O O . GLU A 1 92 ? -8.487 4.481 7.786 1.00 92.50 92 GLU A O 1
ATOM 741 N N . THR A 1 93 ? -10.640 5.058 8.053 1.00 89.38 93 THR A N 1
ATOM 742 C CA . THR A 1 93 ? -10.450 5.713 9.343 1.00 89.38 93 THR A CA 1
ATOM 743 C C . THR A 1 93 ? -11.376 5.088 10.373 1.00 89.38 93 THR A C 1
ATOM 745 O O . THR A 1 93 ? -12.444 4.573 10.055 1.00 89.38 93 THR A O 1
ATOM 748 N N . CYS A 1 94 ? -10.948 5.117 11.630 1.00 86.38 94 CYS A N 1
ATOM 749 C CA . CYS A 1 94 ? -11.739 4.641 12.753 1.00 86.38 94 CYS A CA 1
ATOM 750 C C . CYS A 1 94 ? -11.732 5.726 13.831 1.00 86.38 94 CYS A C 1
ATOM 752 O O . CYS A 1 94 ? -10.659 6.149 14.270 1.00 86.38 94 CYS A O 1
ATOM 754 N N . GLN A 1 95 ? -12.916 6.181 14.259 1.00 78.94 95 GLN A N 1
ATOM 755 C CA . GLN A 1 95 ? -13.040 7.249 15.260 1.00 78.94 95 GLN A CA 1
ATOM 756 C C . GLN A 1 95 ? -12.427 6.853 16.608 1.00 78.94 95 GLN A C 1
ATOM 758 O O . GLN A 1 95 ? -11.755 7.663 17.247 1.00 78.94 95 GLN A O 1
ATOM 763 N N . LYS A 1 96 ? -12.630 5.605 17.051 1.00 85.12 96 LYS A N 1
ATOM 764 C CA . LYS A 1 96 ? -12.175 5.147 18.368 1.00 85.12 96 LYS A CA 1
ATOM 765 C C . LYS A 1 96 ? -11.591 3.744 18.305 1.00 85.12 96 LYS A C 1
ATOM 767 O O . LYS A 1 96 ? -12.226 2.762 18.665 1.00 85.12 96 LYS A O 1
ATOM 772 N N . LEU A 1 97 ? -10.327 3.678 17.901 1.00 87.69 97 LEU A N 1
ATOM 773 C CA . LEU A 1 97 ? -9.562 2.439 17.939 1.00 87.69 97 LEU A CA 1
ATOM 774 C C . LEU A 1 97 ? -9.213 2.070 19.404 1.00 87.69 97 LEU A C 1
ATOM 776 O O . LEU A 1 97 ? -8.587 2.901 20.086 1.00 87.69 97 LEU A O 1
ATOM 780 N N . PRO A 1 98 ? -9.590 0.870 19.898 1.00 90.81 98 PRO A N 1
ATOM 781 C CA . PRO A 1 98 ? -9.345 0.441 21.275 1.00 90.81 98 PRO A CA 1
ATOM 782 C C . PRO A 1 98 ? -7.869 0.507 21.673 1.00 90.81 98 PRO A C 1
ATOM 784 O O . PRO A 1 98 ? -6.974 0.262 20.861 1.00 90.81 98 PRO A O 1
ATOM 787 N N . LYS A 1 99 ? -7.604 0.827 22.946 1.00 90.25 99 LYS A N 1
ATOM 788 C CA . LYS A 1 99 ? -6.233 0.963 23.462 1.00 90.25 99 LYS A CA 1
ATOM 789 C C . LYS A 1 99 ? -5.452 -0.352 23.363 1.00 90.25 99 LYS A C 1
ATOM 791 O O . LYS A 1 99 ? -4.303 -0.313 22.940 1.00 90.25 99 LYS A O 1
ATOM 796 N N . ASN A 1 100 ? -6.091 -1.478 23.679 1.00 89.25 100 ASN A N 1
ATOM 797 C CA . ASN A 1 100 ? -5.469 -2.806 23.642 1.00 89.25 100 ASN A CA 1
ATOM 798 C C . ASN A 1 100 ? -5.000 -3.152 22.220 1.00 89.25 100 ASN A C 1
ATOM 800 O O . ASN A 1 100 ? -3.815 -3.379 22.004 1.00 89.25 100 ASN A O 1
ATOM 804 N N . PHE A 1 101 ? -5.883 -2.997 21.229 1.00 89.69 101 PHE A N 1
ATOM 805 C CA . PHE A 1 101 ? -5.557 -3.245 19.823 1.00 89.69 101 PHE A CA 1
ATOM 806 C C . PHE A 1 101 ? -4.446 -2.327 19.286 1.00 89.69 101 PHE A C 1
ATOM 808 O O . PHE A 1 101 ? -3.589 -2.749 18.510 1.00 89.69 101 PHE A O 1
ATOM 815 N N . LYS A 1 102 ? -4.412 -1.052 19.711 1.00 88.19 102 LYS A N 1
ATOM 816 C CA . LYS A 1 102 ? -3.301 -0.145 19.364 1.00 88.19 102 LYS A CA 1
ATOM 817 C C . LYS A 1 102 ? -1.965 -0.665 19.873 1.00 88.19 102 LYS A C 1
ATOM 819 O O . LYS A 1 102 ? -0.961 -0.470 19.192 1.00 88.19 102 LYS A O 1
ATOM 824 N N . GLU A 1 103 ? -1.957 -1.256 21.059 1.00 91.50 103 GLU A N 1
ATOM 825 C CA . GLU A 1 103 ? -0.746 -1.777 21.675 1.00 91.50 103 GLU A CA 1
ATOM 826 C C . GLU A 1 103 ? -0.285 -3.065 20.996 1.00 91.50 103 GLU A C 1
ATOM 828 O O . GLU A 1 103 ? 0.877 -3.160 20.613 1.00 91.50 103 GLU A O 1
ATOM 833 N N . GLU A 1 104 ? -1.207 -3.982 20.698 1.00 89.19 104 GLU A N 1
ATOM 834 C CA . GLU A 1 104 ? -0.930 -5.175 19.885 1.00 89.19 104 GLU A CA 1
ATOM 835 C C . GLU A 1 104 ? -0.328 -4.792 18.522 1.00 89.19 104 GLU A C 1
ATOM 837 O O . GLU A 1 104 ? 0.723 -5.296 18.123 1.00 89.19 104 GLU A O 1
ATOM 842 N N . CYS A 1 105 ? -0.915 -3.795 17.849 1.00 90.12 105 CYS A N 1
ATOM 843 C CA . CYS A 1 105 ? -0.376 -3.240 16.608 1.00 90.12 105 CYS A CA 1
ATOM 844 C C . CYS A 1 105 ? 1.028 -2.634 16.774 1.00 90.12 105 CYS A C 1
ATOM 846 O O . CYS A 1 105 ? 1.821 -2.678 15.833 1.00 90.12 105 CYS A O 1
ATOM 848 N N . ARG A 1 106 ? 1.346 -2.017 17.921 1.00 88.88 106 ARG A N 1
ATOM 849 C CA . ARG A 1 106 ? 2.686 -1.460 18.183 1.00 88.88 106 ARG A CA 1
ATOM 850 C C . ARG A 1 106 ? 3.713 -2.566 18.372 1.00 88.88 106 ARG A C 1
ATOM 852 O O . ARG A 1 106 ? 4.772 -2.488 17.754 1.00 88.88 106 ARG A O 1
ATOM 859 N N . ILE A 1 107 ? 3.378 -3.589 19.157 1.00 89.62 107 ILE A N 1
ATOM 860 C CA . ILE A 1 107 ? 4.230 -4.762 19.388 1.00 89.62 107 ILE A CA 1
ATOM 861 C C . ILE A 1 107 ? 4.536 -5.453 18.052 1.00 89.62 107 ILE A C 1
ATOM 863 O O . ILE A 1 107 ? 5.696 -5.711 17.738 1.00 89.62 107 ILE A O 1
ATOM 867 N N . ALA A 1 108 ? 3.521 -5.635 17.204 1.00 87.12 108 ALA A N 1
ATOM 868 C CA . ALA A 1 108 ? 3.659 -6.223 15.870 1.00 87.12 108 ALA A CA 1
ATOM 869 C C . ALA A 1 108 ? 4.238 -5.270 14.797 1.00 87.12 108 ALA A C 1
ATOM 871 O O . ALA A 1 108 ? 4.321 -5.638 13.617 1.00 87.12 108 ALA A O 1
ATOM 872 N N . LYS A 1 109 ? 4.629 -4.043 15.183 1.00 89.75 109 LYS A N 1
ATOM 873 C CA . LYS A 1 109 ? 5.170 -2.987 14.305 1.00 89.75 109 LYS A CA 1
ATOM 874 C C . LYS A 1 109 ? 4.292 -2.715 13.075 1.00 89.75 109 LYS A C 1
ATOM 876 O O . LYS A 1 109 ? 4.788 -2.510 11.970 1.00 89.75 109 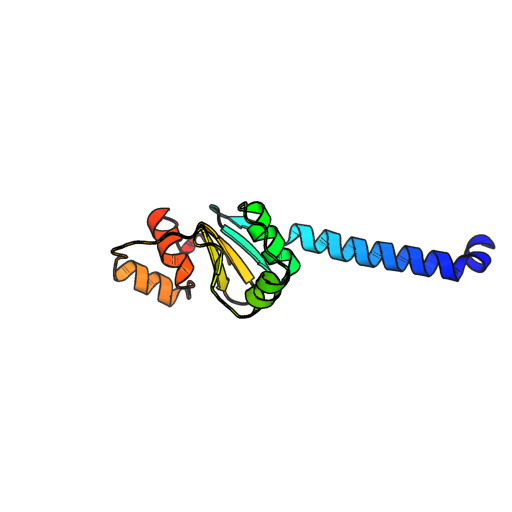LYS A O 1
ATOM 881 N N . ILE A 1 110 ? 2.974 -2.720 13.261 1.00 90.56 110 ILE A N 1
ATOM 882 C CA . ILE A 1 110 ? 2.009 -2.440 12.199 1.00 90.56 110 ILE A CA 1
ATOM 883 C C . ILE A 1 110 ? 2.018 -0.939 11.874 1.00 90.56 110 ILE A C 1
ATOM 885 O O . ILE A 1 110 ? 1.865 -0.114 12.798 1.00 90.56 110 ILE A O 1
ATOM 889 N N . PRO A 1 111 ? 2.147 -0.567 10.585 1.00 91.19 111 PRO A N 1
ATOM 890 C CA . PRO A 1 111 ? 2.112 0.824 10.155 1.00 91.19 111 PRO A CA 1
ATOM 891 C C . PRO A 1 111 ? 0.835 1.522 10.601 1.00 91.19 111 PRO A C 1
ATOM 893 O O . PRO A 1 111 ? -0.247 0.936 10.617 1.00 91.19 111 PRO A O 1
ATOM 896 N N . ARG A 1 112 ? 0.941 2.798 10.975 1.00 90.75 112 ARG A N 1
ATOM 897 C CA . ARG A 1 112 ? -0.174 3.540 11.580 1.00 90.75 112 ARG A CA 1
ATOM 898 C C . ARG A 1 112 ? -1.404 3.599 10.670 1.00 90.75 112 ARG A C 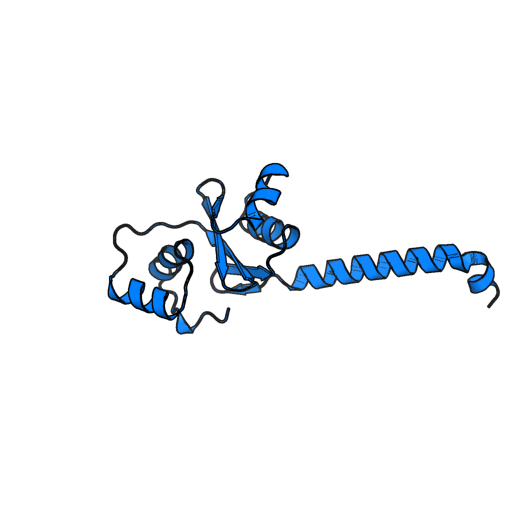1
ATOM 900 O O . ARG A 1 112 ? -2.511 3.489 11.192 1.00 90.75 112 ARG A O 1
ATOM 907 N N . LEU A 1 113 ? -1.209 3.758 9.358 1.00 92.31 113 LEU A N 1
ATOM 908 C CA . LEU A 1 113 ? -2.300 3.833 8.380 1.00 92.31 113 LEU A CA 1
ATOM 909 C C . LEU A 1 113 ? -3.075 2.512 8.262 1.00 92.31 113 LEU A C 1
ATOM 911 O O . LEU A 1 113 ? -4.281 2.537 8.053 1.00 92.31 113 LEU A O 1
ATOM 915 N N . LEU A 1 114 ? -2.407 1.371 8.456 1.00 92.12 114 LEU A N 1
ATOM 916 C CA . LEU A 1 114 ? -3.009 0.046 8.286 1.00 92.12 114 LEU A CA 1
ATOM 917 C C . LEU A 1 114 ? -3.918 -0.351 9.462 1.00 92.12 114 LEU A C 1
ATOM 919 O O . LEU A 1 114 ? -4.863 -1.111 9.295 1.00 92.12 114 LEU A O 1
ATOM 923 N N . ARG A 1 115 ? -3.684 0.197 10.662 1.00 92.12 115 ARG A N 1
ATOM 924 C CA . ARG A 1 115 ? -4.384 -0.217 11.897 1.00 92.12 115 ARG A CA 1
ATOM 925 C C . ARG A 1 115 ? -5.900 -0.045 11.832 1.00 92.12 115 ARG A C 1
ATOM 927 O O . ARG A 1 115 ? -6.620 -0.871 12.379 1.00 92.12 115 ARG A O 1
ATOM 934 N N . ALA A 1 116 ? -6.373 1.039 11.214 1.00 92.75 116 ALA A N 1
ATOM 935 C CA . ALA A 1 116 ? -7.805 1.304 11.091 1.00 92.75 116 ALA A CA 1
ATOM 936 C C . ALA A 1 116 ? -8.482 0.271 10.183 1.00 92.75 116 ALA A C 1
ATOM 938 O O . ALA A 1 116 ? -9.508 -0.280 10.565 1.00 92.75 116 ALA A O 1
ATOM 939 N N . TYR A 1 117 ? -7.848 -0.046 9.051 1.00 93.69 117 TYR A N 1
ATOM 940 C CA . TYR A 1 117 ? -8.307 -1.076 8.125 1.00 93.69 117 TYR A CA 1
ATOM 941 C C . TYR A 1 117 ? -8.404 -2.444 8.815 1.00 93.69 117 TYR A C 1
ATOM 943 O O . TYR A 1 117 ? -9.468 -3.054 8.835 1.00 93.69 117 TYR A O 1
ATOM 951 N N . LEU A 1 118 ? -7.333 -2.890 9.486 1.00 91.62 118 LEU A N 1
ATOM 952 C CA . LEU A 1 118 ? -7.339 -4.188 10.177 1.00 91.62 118 LEU A CA 1
ATOM 953 C C . LEU A 1 118 ? -8.457 -4.288 11.219 1.00 91.62 118 LEU A C 1
ATOM 955 O O . LEU A 1 118 ? -9.113 -5.319 11.334 1.00 91.62 118 LEU A O 1
ATOM 959 N N . TYR A 1 119 ? -8.691 -3.209 11.965 1.00 91.88 119 TYR A N 1
ATOM 960 C CA . TYR A 1 119 ? -9.733 -3.182 12.983 1.00 91.88 119 TYR A CA 1
ATOM 961 C C . TYR A 1 119 ? -11.143 -3.241 12.389 1.00 91.88 119 TYR A C 1
ATOM 963 O O . TYR A 1 119 ? -11.970 -4.021 12.859 1.00 91.88 119 TYR A O 1
ATOM 971 N N . ASN A 1 120 ? -11.413 -2.445 11.352 1.00 91.81 120 ASN A N 1
ATOM 972 C CA . ASN A 1 120 ? -12.723 -2.396 10.704 1.00 91.81 120 ASN A CA 1
ATOM 973 C C . ASN A 1 120 ? -13.086 -3.740 10.056 1.00 91.81 120 ASN A C 1
ATOM 975 O O . ASN A 1 120 ? -14.222 -4.197 10.181 1.00 91.81 120 ASN A O 1
ATOM 979 N N . HIS A 1 121 ? -12.103 -4.409 9.449 1.00 89.94 121 HIS A N 1
ATOM 980 C CA . HIS A 1 121 ? -12.267 -5.725 8.822 1.00 89.94 121 HIS A CA 1
ATOM 981 C C . HIS A 1 121 ? -12.117 -6.902 9.796 1.00 89.94 121 HIS A C 1
ATOM 983 O O . HIS A 1 121 ? -12.232 -8.053 9.383 1.00 89.94 121 HIS A O 1
ATOM 989 N N . LYS A 1 122 ? -11.891 -6.636 11.092 1.00 88.44 122 LYS A N 1
ATOM 990 C CA . LYS A 1 122 ? -11.667 -7.653 12.140 1.00 88.44 122 LYS A CA 1
ATOM 991 C C . LYS A 1 122 ? -10.574 -8.664 11.768 1.00 88.44 122 LYS A C 1
ATOM 993 O O . LYS A 1 122 ? -10.688 -9.855 12.054 1.00 88.44 122 LYS A O 1
ATOM 998 N N . ILE A 1 123 ? -9.520 -8.173 11.127 1.00 87.12 123 ILE A N 1
ATOM 999 C CA . ILE A 1 123 ? -8.374 -8.969 10.703 1.00 87.12 123 ILE A CA 1
ATOM 1000 C C . ILE A 1 123 ? -7.465 -9.214 11.903 1.00 87.12 123 ILE A C 1
ATOM 1002 O O . ILE A 1 123 ? -7.026 -8.270 12.566 1.00 87.12 123 ILE A O 1
ATOM 1006 N N . ASP A 1 124 ? -7.144 -10.483 12.149 1.00 83.19 124 ASP A N 1
ATOM 1007 C CA . ASP A 1 124 ? -6.161 -10.843 13.161 1.00 83.19 124 ASP A CA 1
ATOM 1008 C C . ASP A 1 124 ? -4.746 -10.488 12.684 1.00 83.19 124 ASP A C 1
ATOM 1010 O O . ASP A 1 124 ? -4.296 -10.902 11.610 1.00 83.19 124 ASP A O 1
ATOM 1014 N N . ILE A 1 125 ? -4.027 -9.747 13.524 1.00 82.25 125 ILE A N 1
ATOM 1015 C CA . ILE A 1 125 ? -2.645 -9.325 13.301 1.00 82.25 125 ILE A CA 1
ATOM 1016 C C . ILE A 1 125 ? -1.726 -10.547 13.168 1.00 82.25 125 ILE A C 1
ATOM 1018 O O . ILE A 1 125 ? -0.772 -10.500 12.393 1.00 82.25 125 ILE A O 1
ATOM 1022 N N . SER A 1 126 ? -2.023 -11.639 13.884 1.00 77.12 126 SER A N 1
ATOM 1023 C CA . SER A 1 126 ? -1.234 -12.877 13.838 1.00 77.12 126 SER A CA 1
ATOM 1024 C C . SER A 1 126 ? -1.301 -13.581 12.477 1.00 77.12 126 SER A C 1
ATOM 1026 O O . SER A 1 126 ? -0.344 -14.237 12.069 1.00 77.12 126 SER A O 1
ATOM 1028 N N . SER A 1 127 ? -2.406 -13.395 11.746 1.00 73.81 127 SER A N 1
ATOM 1029 C CA . SER A 1 127 ? -2.646 -14.034 10.448 1.00 73.81 127 SER A CA 1
ATOM 1030 C C . SER A 1 127 ? -1.894 -13.375 9.288 1.00 73.81 127 SER A C 1
ATOM 1032 O O . SER A 1 127 ? -1.795 -13.943 8.200 1.00 73.81 127 SER A O 1
ATOM 1034 N N . LEU A 1 128 ? -1.348 -12.177 9.508 1.00 74.12 128 LEU A N 1
ATOM 1035 C CA . LEU A 1 128 ? -0.636 -11.418 8.489 1.00 74.12 128 LEU A CA 1
ATOM 1036 C C . LEU A 1 128 ? 0.837 -11.842 8.447 1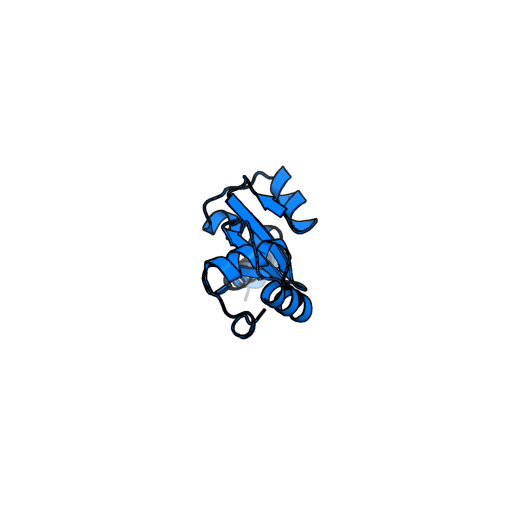.00 74.12 128 LEU A C 1
ATOM 1038 O O . LEU A 1 128 ? 1.661 -11.340 9.216 1.00 74.12 128 LEU A O 1
ATOM 1042 N N . SER A 1 129 ? 1.189 -12.728 7.511 1.00 62.25 129 SER A N 1
ATOM 1043 C CA . SER A 1 129 ? 2.596 -12.943 7.158 1.00 62.25 129 SER A CA 1
ATOM 1044 C C . SER A 1 129 ? 3.063 -11.804 6.248 1.00 62.25 129 SER A C 1
ATOM 1046 O O . SER A 1 129 ? 2.725 -11.777 5.062 1.00 62.25 129 SER A O 1
ATOM 1048 N N . PHE A 1 130 ? 3.803 -10.855 6.815 1.00 61.28 130 PHE A N 1
ATOM 1049 C CA . PHE A 1 130 ? 4.529 -9.840 6.053 1.00 61.28 130 PHE A CA 1
ATOM 1050 C C . PHE A 1 130 ? 5.928 -10.363 5.729 1.00 61.28 130 PHE A C 1
ATOM 1052 O O . PHE A 1 130 ? 6.683 -10.589 6.702 1.00 61.28 130 PHE A O 1
#

Sequence (130 aa):
NAFVSEFHQGLKRSFSYLDEDRKKLYDFENIKEIQGLLICPKNESLIARAVKMKGLLLSTAQRKELLKGDCVLGGKIALAYKNEQAIVFEYETCQKLPKNFKEECRIAKIPRLLRAYLYNHKIDISSLSF

Radius of gyration: 20.07 Å; chains: 1; bounding box: 42×36×64 Å

Organism: Campylobacter jejuni (NCBI:txid197)

pLDDT: mean 85.36, std 8.94, range [53.72, 94.88]

Secondary structure (DSSP, 8-state):
-HHHHHSHHHHHHHHHHHHHHHHHHHHHTT-EEETTEEEEES-HHHHHHHHHHTT-PPPHHHHHHHTTS-EEETTTEEEEEETTEEEEEE----S---HHHHHHHHHTT--TTHHHHHHHTT--GGG---